Protein AF-A0A2A7DY41-F1 (afdb_monomer_lite)

Structure (mmCIF, N/CA/C/O backbone):
data_AF-A0A2A7DY41-F1
#
_entry.id   AF-A0A2A7DY41-F1
#
loop_
_atom_site.group_PDB
_atom_site.id
_atom_site.type_symbol
_atom_site.label_atom_id
_atom_site.label_alt_id
_atom_site.label_comp_id
_atom_site.label_asym_id
_atom_site.label_entity_id
_atom_site.label_seq_id
_atom_site.pdbx_PDB_ins_code
_atom_site.Cartn_x
_atom_site.Cartn_y
_atom_site.Cartn_z
_atom_site.occupancy
_atom_site.B_iso_or_equiv
_atom_site.auth_seq_id
_atom_site.auth_comp_id
_atom_site.auth_asym_id
_atom_site.auth_atom_id
_atom_site.pdbx_PDB_model_num
ATOM 1 N N . MET A 1 1 ? 7.963 -3.714 -27.612 1.00 61.47 1 MET A N 1
ATOM 2 C CA . MET A 1 1 ? 8.946 -4.606 -26.949 1.00 61.47 1 MET A CA 1
ATOM 3 C C . MET A 1 1 ? 10.413 -4.257 -27.260 1.00 61.47 1 MET A C 1
ATOM 5 O O . MET A 1 1 ? 11.288 -4.775 -26.590 1.00 61.47 1 MET A O 1
ATOM 9 N N . TYR A 1 2 ? 10.709 -3.335 -28.190 1.00 66.94 2 TYR A N 1
ATOM 10 C CA . TYR A 1 2 ? 12.073 -2.977 -28.635 1.00 66.94 2 T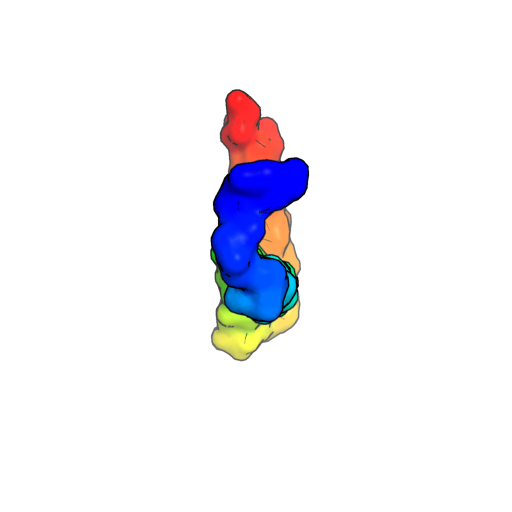YR A CA 1
ATOM 11 C C . TYR A 1 2 ? 12.957 -2.173 -27.647 1.00 66.94 2 TYR A C 1
ATOM 13 O O . TYR A 1 2 ? 14.047 -1.763 -28.020 1.00 66.94 2 TYR A O 1
ATOM 21 N N . GLY A 1 3 ? 12.516 -1.937 -26.406 1.00 79.75 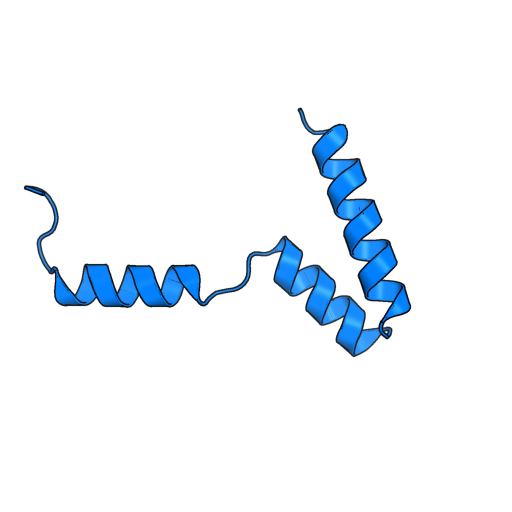3 GLY A N 1
ATOM 22 C CA . GLY A 1 3 ? 13.279 -1.190 -25.388 1.00 79.75 3 GLY A CA 1
ATOM 23 C C . GLY A 1 3 ? 13.616 -1.992 -24.128 1.00 79.75 3 GLY A C 1
ATOM 24 O O . GLY A 1 3 ? 14.261 -1.467 -23.225 1.00 79.75 3 GLY A O 1
ATOM 25 N N . ILE A 1 4 ? 13.174 -3.252 -24.041 1.00 83.25 4 ILE A N 1
ATOM 26 C CA . ILE A 1 4 ? 13.463 -4.119 -22.894 1.00 83.25 4 ILE A CA 1
ATOM 27 C C . ILE A 1 4 ? 14.749 -4.875 -23.208 1.00 83.25 4 ILE A C 1
ATOM 29 O O . ILE A 1 4 ? 14.755 -5.799 -24.015 1.00 83.25 4 ILE A O 1
ATOM 33 N N . ILE A 1 5 ? 15.840 -4.435 -22.584 1.00 88.62 5 ILE A N 1
ATOM 34 C CA . ILE A 1 5 ? 17.181 -4.993 -22.796 1.00 88.62 5 ILE A CA 1
ATOM 35 C C . ILE A 1 5 ? 17.328 -6.321 -22.037 1.00 88.62 5 ILE A C 1
ATOM 37 O O . ILE A 1 5 ? 17.864 -7.282 -22.573 1.00 88.62 5 ILE A O 1
ATOM 41 N N . ASN A 1 6 ? 16.800 -6.391 -20.807 1.00 91.19 6 ASN A N 1
ATOM 42 C CA . ASN A 1 6 ? 16.887 -7.563 -19.933 1.00 91.19 6 ASN A CA 1
ATOM 43 C C . ASN A 1 6 ? 15.488 -7.994 -19.478 1.00 91.19 6 ASN A C 1
ATOM 45 O O . ASN A 1 6 ? 14.920 -7.410 -18.553 1.00 91.19 6 ASN A O 1
ATOM 49 N N . TYR A 1 7 ? 14.932 -9.021 -20.125 1.00 89.75 7 TYR A N 1
ATOM 50 C CA . TYR A 1 7 ? 13.581 -9.513 -19.830 1.00 89.75 7 TYR A CA 1
ATOM 51 C C . TYR A 1 7 ? 13.456 -10.129 -18.436 1.00 89.75 7 TYR A C 1
ATOM 53 O O . TYR A 1 7 ? 12.443 -9.919 -17.775 1.00 89.75 7 TYR A O 1
ATOM 61 N N . GLU A 1 8 ? 14.484 -10.835 -17.963 1.00 91.25 8 GLU A N 1
ATOM 62 C CA . GLU A 1 8 ? 14.491 -11.439 -16.626 1.00 91.25 8 GLU A CA 1
ATOM 63 C C . GLU A 1 8 ? 14.401 -10.364 -15.543 1.00 91.25 8 GLU A C 1
ATOM 65 O O . GLU A 1 8 ? 13.517 -10.415 -14.694 1.00 91.25 8 GLU A O 1
ATOM 70 N N . VAL A 1 9 ? 15.249 -9.333 -15.624 1.00 91.81 9 VAL A N 1
ATOM 71 C CA . VAL A 1 9 ? 15.246 -8.207 -14.677 1.00 91.81 9 VAL A CA 1
ATOM 72 C C . VAL A 1 9 ? 13.943 -7.416 -14.763 1.00 91.81 9 VAL A C 1
ATOM 74 O 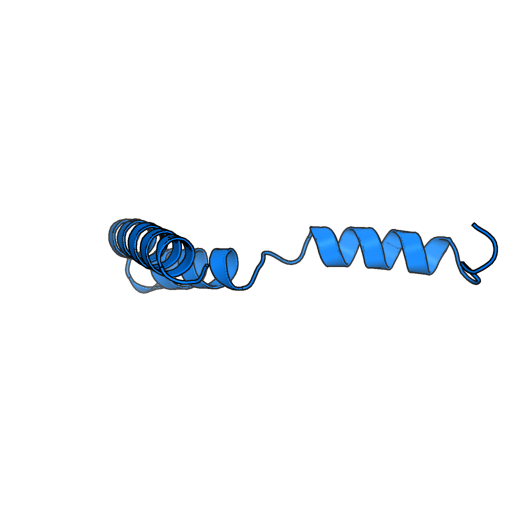O . VAL A 1 9 ? 13.414 -7.008 -13.731 1.00 91.81 9 VAL A O 1
ATOM 77 N N . PHE A 1 10 ? 13.398 -7.220 -15.968 1.00 91.31 10 PHE A N 1
ATOM 78 C CA . PHE A 1 10 ? 12.105 -6.564 -16.162 1.00 91.31 10 PHE A CA 1
ATOM 79 C C . PHE A 1 10 ? 10.968 -7.333 -15.479 1.00 91.31 10 PHE A C 1
ATOM 81 O O . PHE A 1 10 ? 10.179 -6.736 -14.748 1.00 91.31 10 PHE A O 1
ATOM 88 N N . LEU A 1 11 ? 10.913 -8.655 -15.664 1.00 93.38 11 LEU A N 1
ATOM 89 C CA . LEU A 1 11 ? 9.909 -9.510 -15.034 1.00 93.38 11 LEU A CA 1
ATOM 90 C C . LEU A 1 11 ? 10.061 -9.508 -13.509 1.00 93.38 11 LEU A C 1
ATOM 92 O O . LEU A 1 11 ? 9.085 -9.294 -12.795 1.00 93.38 11 LEU A O 1
ATOM 96 N N . LEU A 1 12 ? 11.286 -9.689 -13.013 1.00 94.56 12 LEU A N 1
ATOM 97 C CA . LEU A 1 12 ? 11.587 -9.713 -11.582 1.00 94.56 12 LEU A CA 1
ATOM 98 C C . LEU A 1 12 ? 11.228 -8.372 -10.928 1.00 94.56 12 LEU A C 1
ATOM 100 O O . LEU A 1 12 ? 10.551 -8.343 -9.907 1.00 94.56 12 LEU A O 1
ATOM 104 N N . THR A 1 13 ? 11.595 -7.259 -11.564 1.00 90.62 13 THR A N 1
ATOM 105 C CA . THR A 1 13 ? 11.242 -5.906 -11.110 1.00 90.62 13 THR A CA 1
ATOM 106 C C . THR A 1 13 ? 9.735 -5.691 -11.127 1.00 90.62 13 THR A C 1
ATOM 108 O O . THR A 1 13 ? 9.195 -5.158 -10.165 1.00 90.62 13 THR A O 1
ATOM 111 N N . GLY A 1 14 ? 9.037 -6.129 -12.177 1.00 90.31 14 GLY A N 1
ATOM 112 C CA . GLY A 1 14 ? 7.580 -6.033 -12.259 1.00 90.31 14 GLY A CA 1
ATOM 113 C C . GLY A 1 14 ? 6.879 -6.815 -11.147 1.00 90.31 14 GLY A C 1
ATOM 114 O O . GLY A 1 14 ? 5.941 -6.301 -10.537 1.00 90.31 14 GLY A O 1
ATOM 115 N N . ILE A 1 15 ? 7.364 -8.021 -10.834 1.00 92.50 15 ILE A N 1
ATOM 116 C CA . ILE A 1 15 ? 6.870 -8.828 -9.710 1.00 92.50 15 ILE A CA 1
ATOM 117 C C . ILE A 1 15 ? 7.146 -8.118 -8.382 1.00 92.50 15 ILE A C 1
ATOM 119 O O . ILE A 1 15 ? 6.227 -7.961 -7.582 1.00 92.50 15 ILE A O 1
ATOM 123 N N . LEU A 1 16 ? 8.378 -7.650 -8.155 1.00 91.12 16 LEU A N 1
ATOM 124 C CA . LEU A 1 16 ? 8.751 -6.942 -6.926 1.00 91.12 16 LEU A CA 1
ATOM 125 C C . LEU A 1 16 ? 7.915 -5.673 -6.729 1.00 91.12 16 LEU A C 1
ATOM 127 O O . LEU A 1 16 ? 7.426 -5.438 -5.630 1.00 91.12 16 LEU A O 1
ATOM 131 N N . LEU A 1 17 ? 7.696 -4.894 -7.790 1.00 89.00 17 LEU A N 1
ATOM 132 C CA . LEU A 1 17 ? 6.885 -3.678 -7.748 1.00 89.00 17 LEU A CA 1
ATOM 133 C C . LEU A 1 17 ? 5.423 -3.978 -7.391 1.00 89.00 17 LEU A C 1
ATOM 135 O O . LEU A 1 17 ? 4.831 -3.242 -6.613 1.00 89.00 17 LEU A O 1
ATOM 139 N N . ASN A 1 18 ? 4.853 -5.066 -7.921 1.00 86.88 18 ASN A N 1
ATOM 140 C CA . ASN A 1 18 ? 3.490 -5.490 -7.575 1.00 86.88 18 ASN A CA 1
ATOM 141 C C . ASN A 1 18 ? 3.385 -6.047 -6.150 1.00 86.88 18 ASN A C 1
ATOM 143 O O . ASN A 1 18 ? 2.312 -6.001 -5.552 1.00 86.88 18 ASN A O 1
ATOM 147 N N . LEU A 1 19 ? 4.476 -6.597 -5.612 1.00 85.50 19 LEU A N 1
ATOM 148 C CA . LEU A 1 19 ? 4.495 -7.164 -4.268 1.00 85.50 19 LEU A CA 1
ATOM 149 C C . LEU A 1 19 ? 4.646 -6.094 -3.183 1.00 85.50 19 LEU A C 1
ATOM 151 O O . LEU A 1 19 ? 4.261 -6.335 -2.040 1.00 85.50 19 LEU A O 1
ATOM 155 N N . ILE A 1 20 ? 5.202 -4.928 -3.521 1.00 85.88 20 ILE A N 1
ATOM 156 C CA . ILE A 1 20 ? 5.317 -3.801 -2.599 1.00 85.88 20 ILE A CA 1
ATOM 157 C C . ILE A 1 20 ? 3.918 -3.190 -2.420 1.00 85.88 20 ILE A C 1
ATOM 159 O O . ILE A 1 20 ? 3.384 -2.609 -3.366 1.00 85.88 20 ILE A O 1
ATOM 163 N N . PRO A 1 21 ? 3.303 -3.298 -1.228 1.00 80.94 21 PRO A N 1
ATOM 164 C CA . PRO A 1 21 ? 2.048 -2.609 -0.959 1.00 80.94 21 PRO A CA 1
ATOM 165 C C . PRO A 1 21 ? 2.224 -1.099 -1.160 1.00 80.94 21 PRO A C 1
ATOM 167 O O . PRO A 1 21 ? 3.246 -0.528 -0.776 1.00 80.94 21 PRO A O 1
ATOM 170 N N . GLY A 1 22 ? 1.214 -0.447 -1.741 1.00 84.31 22 GLY A N 1
ATOM 171 C CA . GLY A 1 22 ? 1.205 1.005 -1.925 1.00 84.31 22 GLY A CA 1
ATOM 172 C C . GLY A 1 22 ? 1.357 1.766 -0.602 1.00 84.31 22 GLY A C 1
ATOM 173 O O . GLY A 1 22 ? 1.137 1.215 0.481 1.00 84.31 22 GLY A O 1
ATOM 174 N N . ALA A 1 23 ? 1.732 3.046 -0.671 1.00 82.00 23 ALA A N 1
ATOM 175 C CA . ALA A 1 23 ? 1.944 3.885 0.516 1.00 82.00 23 ALA A CA 1
ATOM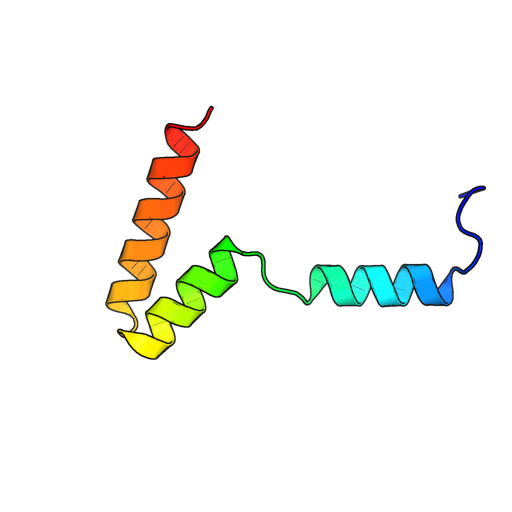 176 C C . ALA A 1 23 ? 0.684 3.983 1.401 1.00 82.00 23 ALA A C 1
ATOM 178 O O . ALA A 1 23 ? 0.763 3.932 2.628 1.00 82.00 23 ALA A O 1
ATOM 179 N N . ASP A 1 24 ? -0.481 4.054 0.767 1.00 83.31 24 ASP A N 1
ATOM 180 C CA . ASP A 1 24 ? -1.818 3.996 1.354 1.00 83.31 24 ASP A CA 1
ATOM 181 C C . ASP A 1 24 ? -2.059 2.673 2.100 1.00 83.31 24 ASP A C 1
ATOM 183 O O . ASP A 1 24 ? -2.448 2.667 3.272 1.00 83.31 24 ASP A O 1
ATOM 187 N N . THR A 1 25 ? -1.742 1.546 1.462 1.00 85.44 25 THR A N 1
ATOM 188 C CA . THR A 1 25 ? -1.939 0.209 2.030 1.00 85.44 25 THR A CA 1
ATOM 189 C C . THR A 1 25 ? -0.980 -0.032 3.201 1.00 85.44 25 THR A C 1
ATOM 191 O O . THR A 1 25 ? -1.401 -0.493 4.263 1.00 85.44 25 THR A O 1
ATOM 194 N N . MET A 1 26 ? 0.292 0.356 3.062 1.00 89.00 26 MET A N 1
ATOM 195 C CA . MET A 1 26 ? 1.284 0.313 4.144 1.00 89.00 26 MET A CA 1
ATOM 196 C C . MET A 1 26 ? 0.869 1.163 5.342 1.00 89.00 26 MET A C 1
ATOM 198 O O . MET A 1 26 ? 1.012 0.726 6.484 1.00 89.00 26 MET A O 1
ATOM 202 N N . TYR A 1 27 ? 0.322 2.355 5.099 1.00 87.94 27 TYR A N 1
ATOM 203 C CA . TYR A 1 27 ? -0.160 3.232 6.160 1.00 87.94 27 TYR A CA 1
ATOM 204 C C . TYR A 1 27 ? -1.326 2.605 6.935 1.00 87.94 27 TYR A C 1
ATOM 206 O O . TYR A 1 27 ? -1.310 2.584 8.171 1.00 87.94 27 TYR A O 1
ATOM 214 N N . ILE A 1 28 ? -2.311 2.040 6.229 1.00 88.06 28 ILE A N 1
ATOM 215 C CA . ILE A 1 28 ? -3.455 1.355 6.848 1.00 88.06 28 ILE A CA 1
ATOM 216 C C . ILE A 1 28 ? -2.984 0.146 7.659 1.00 88.06 28 ILE A C 1
ATOM 218 O O . ILE A 1 28 ? -3.425 -0.037 8.796 1.00 88.06 28 ILE A O 1
ATOM 222 N N . VAL A 1 29 ? -2.079 -0.667 7.108 1.00 87.94 29 VAL A N 1
ATOM 223 C CA . VAL A 1 29 ? -1.523 -1.844 7.791 1.00 87.94 29 VAL A CA 1
ATOM 224 C C . VAL A 1 29 ? -0.738 -1.426 9.034 1.00 87.94 29 VAL A C 1
ATOM 226 O O . VAL A 1 29 ? -1.008 -1.942 10.118 1.00 87.94 29 VAL A O 1
ATOM 229 N N . GLY A 1 30 ? 0.151 -0.436 8.928 1.00 89.12 30 GLY A N 1
ATOM 230 C CA . GLY A 1 30 ? 0.914 0.087 10.064 1.00 89.12 30 GLY A CA 1
ATOM 231 C C . GLY A 1 30 ? 0.010 0.607 11.184 1.00 89.12 30 GLY A C 1
ATOM 232 O O . GLY A 1 30 ? 0.181 0.239 12.346 1.00 89.12 30 GLY A O 1
ATOM 233 N N . ARG A 1 31 ? -1.027 1.387 10.849 1.00 87.69 31 ARG A N 1
ATOM 234 C CA . ARG A 1 31 ? -2.011 1.879 11.833 1.00 87.69 31 ARG A CA 1
ATOM 235 C C . ARG A 1 31 ? -2.860 0.756 12.423 1.00 87.69 31 ARG A C 1
ATOM 237 O O . ARG A 1 31 ? -3.148 0.789 13.618 1.00 87.69 31 ARG A O 1
ATOM 244 N N . SER A 1 32 ? -3.210 -0.252 11.628 1.00 86.38 32 SER A N 1
ATOM 245 C CA . SER A 1 32 ? -3.951 -1.433 12.093 1.00 86.38 32 SER A CA 1
ATOM 246 C C . SER A 1 32 ? -3.144 -2.277 13.076 1.00 86.38 32 SER A C 1
ATOM 248 O O . SER A 1 32 ? -3.709 -2.774 14.049 1.00 86.38 32 SER A O 1
ATOM 250 N N . ILE A 1 33 ? -1.837 -2.424 12.840 1.00 90.25 33 ILE A N 1
ATOM 251 C CA . ILE A 1 33 ? -0.928 -3.173 13.714 1.00 90.25 33 ILE A CA 1
ATOM 252 C C . ILE A 1 33 ? -0.660 -2.385 15.000 1.00 90.25 33 ILE A C 1
ATOM 254 O O . ILE A 1 33 ? -0.788 -2.936 16.089 1.00 90.25 33 ILE A O 1
ATOM 258 N N . SER A 1 34 ? -0.332 -1.092 14.901 1.00 90.12 34 SER A N 1
ATOM 259 C CA . SER A 1 34 ? 0.037 -0.288 16.074 1.00 90.12 34 SER A CA 1
ATOM 260 C C . SER A 1 34 ? -1.147 0.126 16.950 1.00 90.12 34 SER A C 1
ATOM 262 O O . SER A 1 34 ? -0.984 0.269 18.156 1.00 90.12 34 SER A O 1
ATOM 264 N N . GLN A 1 35 ? -2.323 0.376 16.366 1.00 85.88 35 GLN A N 1
ATOM 265 C CA . GLN A 1 35 ? -3.479 0.953 17.074 1.00 85.88 35 GLN A CA 1
ATOM 266 C C . GLN A 1 35 ? -4.749 0.091 16.968 1.00 85.88 35 GLN A C 1
ATOM 268 O O . GLN A 1 35 ? -5.831 0.495 17.401 1.00 85.88 35 GLN A O 1
ATOM 273 N N . GLY A 1 36 ? -4.625 -1.117 16.418 1.00 89.56 36 GLY A N 1
ATOM 274 C CA . GLY A 1 36 ? -5.709 -2.081 16.284 1.00 89.56 36 GLY A CA 1
ATOM 275 C C . GLY A 1 36 ? -6.609 -1.846 15.069 1.00 89.56 36 GLY A C 1
ATOM 276 O O . GLY A 1 36 ? -6.566 -0.826 14.380 1.00 89.56 36 GLY A O 1
ATOM 277 N N . ARG A 1 37 ? -7.500 -2.814 14.822 1.00 84.50 37 ARG A N 1
ATOM 278 C CA . ARG A 1 37 ? -8.327 -2.879 13.604 1.00 84.50 37 ARG A CA 1
ATOM 279 C C . ARG A 1 37 ? -9.233 -1.658 13.393 1.00 84.50 37 ARG A C 1
ATOM 281 O O . ARG A 1 37 ? -9.503 -1.294 12.255 1.00 84.50 37 ARG A O 1
ATOM 288 N N . LYS A 1 38 ? -9.674 -0.999 14.473 1.00 86.88 38 LYS A N 1
ATOM 289 C CA . LYS A 1 38 ? -10.485 0.230 14.389 1.00 86.88 38 LYS A CA 1
ATOM 290 C C . LYS A 1 38 ? -9.698 1.392 13.779 1.00 86.88 38 LYS A C 1
ATOM 292 O O . LYS A 1 38 ? -10.232 2.087 12.924 1.00 86.88 38 LYS A O 1
ATOM 297 N N . ALA A 1 39 ? -8.434 1.572 14.167 1.00 83.06 39 ALA A N 1
ATOM 298 C CA . ALA A 1 39 ? -7.584 2.632 13.626 1.00 83.06 39 ALA A CA 1
ATOM 299 C C . ALA A 1 39 ? -7.332 2.451 12.122 1.00 83.06 39 ALA A C 1
ATOM 301 O O . ALA A 1 39 ? -7.366 3.429 11.382 1.00 83.06 39 ALA A O 1
ATOM 302 N N . GLY A 1 40 ? -7.184 1.203 11.666 1.00 86.69 40 GLY A N 1
ATOM 303 C CA . GLY A 1 40 ? -7.126 0.868 10.242 1.00 86.69 40 GLY A CA 1
ATOM 304 C C . GLY A 1 40 ? -8.357 1.323 9.461 1.00 86.69 40 GLY A C 1
ATOM 305 O O . GLY A 1 40 ? -8.225 1.971 8.427 1.00 86.69 40 GLY A O 1
ATOM 306 N N . VAL A 1 41 ? -9.558 1.047 9.982 1.00 87.31 41 VAL A N 1
ATOM 307 C CA . VAL A 1 41 ? -10.821 1.465 9.347 1.00 87.31 41 VAL A CA 1
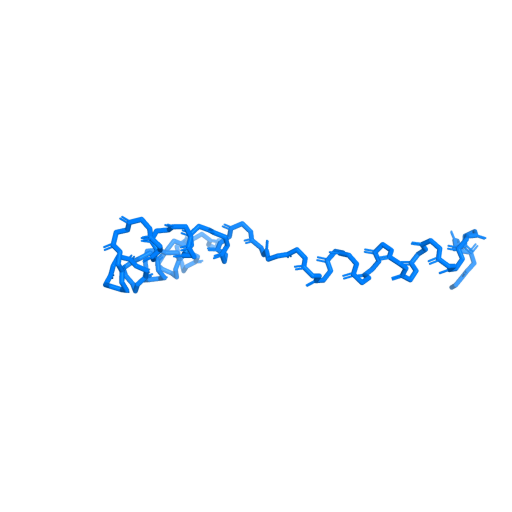ATOM 308 C C . VAL A 1 41 ? -10.910 2.991 9.244 1.00 87.31 41 VAL A C 1
ATOM 310 O O . VAL A 1 41 ? -11.236 3.507 8.178 1.00 87.31 41 VAL A O 1
ATOM 313 N N . TYR A 1 42 ? -10.562 3.729 10.303 1.00 88.75 42 TYR A N 1
ATOM 314 C CA . TYR A 1 42 ? -10.536 5.197 10.246 1.00 88.75 42 TYR A CA 1
ATOM 315 C C . TYR A 1 42 ? -9.504 5.735 9.244 1.00 88.75 42 TYR A C 1
ATOM 317 O O . TYR A 1 42 ? -9.788 6.707 8.546 1.00 88.75 42 TYR A O 1
ATOM 325 N N . SER A 1 43 ? -8.335 5.097 9.129 1.00 86.44 43 SER A N 1
ATOM 326 C CA . SER A 1 43 ? -7.326 5.448 8.123 1.00 86.44 43 SER A CA 1
ATOM 327 C C . SER A 1 43 ? -7.848 5.272 6.694 1.00 86.44 43 SER A C 1
ATOM 329 O O . SER A 1 43 ? -7.634 6.158 5.871 1.00 86.44 43 SER A O 1
ATOM 331 N N . VAL A 1 44 ? -8.582 4.189 6.412 1.00 88.19 44 VAL A N 1
ATOM 332 C CA . VAL A 1 44 ? -9.227 3.965 5.104 1.00 88.19 44 VAL A CA 1
ATOM 333 C C . VAL A 1 44 ? -10.222 5.082 4.789 1.00 88.19 44 VAL A C 1
ATOM 335 O O . VAL A 1 44 ? -10.160 5.665 3.709 1.00 88.19 44 VAL A O 1
ATOM 338 N N . PHE A 1 45 ? -11.105 5.422 5.735 1.00 87.81 45 PHE A N 1
ATOM 339 C CA . PHE A 1 45 ? -12.071 6.507 5.541 1.00 87.81 45 PHE A CA 1
ATOM 340 C C . PHE A 1 45 ? -11.384 7.847 5.262 1.00 87.81 45 PHE A C 1
ATOM 342 O O . PHE A 1 45 ? -11.773 8.534 4.323 1.00 87.81 45 PHE A O 1
ATOM 349 N N . GLY A 1 46 ? -10.336 8.186 6.019 1.00 86.00 46 GLY A N 1
ATOM 350 C CA . GLY A 1 46 ? -9.566 9.413 5.808 1.00 86.00 46 GLY A CA 1
ATOM 351 C C . GLY A 1 46 ? -8.926 9.486 4.418 1.00 86.00 46 GLY A C 1
ATOM 352 O O . GLY A 1 46 ? -9.052 10.510 3.744 1.00 86.00 46 GLY A O 1
ATOM 353 N N . ILE A 1 47 ? -8.304 8.393 3.959 1.00 87.69 47 ILE A N 1
ATOM 354 C CA . ILE A 1 47 ? -7.688 8.318 2.623 1.00 87.69 47 ILE A CA 1
ATOM 355 C C . ILE A 1 47 ? -8.748 8.500 1.533 1.00 87.69 47 ILE A C 1
ATOM 357 O O . ILE A 1 47 ? -8.571 9.349 0.665 1.00 87.69 47 ILE A O 1
ATOM 361 N N . ILE A 1 48 ? -9.875 7.783 1.613 1.00 86.50 48 ILE A N 1
ATOM 362 C CA . ILE A 1 48 ? -10.964 7.895 0.629 1.00 86.50 48 ILE A CA 1
ATOM 363 C C . ILE A 1 48 ? -11.517 9.324 0.587 1.00 86.50 48 ILE A C 1
ATOM 365 O O . ILE A 1 48 ? -11.688 9.881 -0.495 1.00 86.50 48 ILE A O 1
ATOM 369 N N . THR A 1 49 ? -11.757 9.953 1.744 1.00 85.50 49 THR A N 1
ATOM 370 C CA . THR A 1 49 ? -12.223 11.350 1.778 1.00 85.50 49 THR A CA 1
ATOM 371 C C . THR A 1 49 ? -11.199 12.323 1.201 1.00 85.50 49 THR A C 1
ATOM 373 O O . THR A 1 49 ? -11.584 13.257 0.506 1.00 85.50 49 THR A O 1
ATOM 376 N N . GLY A 1 50 ? -9.902 12.089 1.425 1.00 82.81 50 GLY A N 1
ATOM 377 C CA . GLY A 1 50 ? -8.834 12.884 0.821 1.00 82.81 50 GLY A CA 1
ATOM 378 C C . GLY A 1 50 ? -8.803 12.738 -0.700 1.00 82.81 50 GLY A C 1
ATOM 379 O O . GLY A 1 50 ? -8.757 13.744 -1.400 1.00 82.81 50 GLY A O 1
ATOM 380 N N . SER A 1 51 ? -8.912 11.511 -1.217 1.00 81.62 51 SER A N 1
ATOM 381 C CA . SER A 1 51 ? -8.960 11.239 -2.660 1.00 81.62 51 SER A CA 1
ATOM 382 C C . SER A 1 51 ? -10.186 11.841 -3.349 1.00 81.62 51 SER A C 1
ATOM 384 O O . SER A 1 51 ? -10.077 12.279 -4.487 1.00 81.62 51 SER A O 1
ATOM 386 N N . LEU A 1 52 ? -11.340 11.902 -2.674 1.00 82.50 52 LEU A N 1
ATOM 387 C CA . LEU A 1 52 ? -12.551 12.531 -3.220 1.00 82.50 52 LEU A CA 1
ATOM 388 C C . LEU A 1 52 ? -12.424 14.053 -3.368 1.00 82.50 52 LEU A C 1
ATOM 390 O O . LEU A 1 52 ? -13.059 14.636 -4.241 1.00 82.50 52 LEU A O 1
ATOM 394 N N . VAL A 1 53 ? -11.633 14.697 -2.509 1.00 82.12 53 VAL A N 1
ATOM 395 C CA . VAL A 1 53 ? -11.417 16.15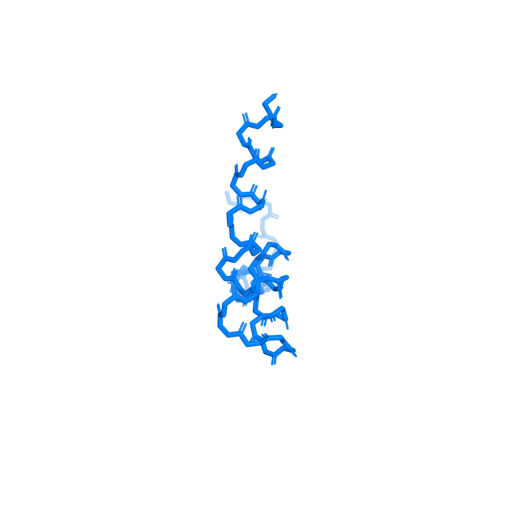3 -2.534 1.00 82.12 53 VAL A CA 1
ATOM 396 C C . VAL A 1 53 ? -10.214 16.523 -3.406 1.00 82.12 53 VAL A C 1
ATOM 398 O O . VAL A 1 53 ? -10.176 17.610 -3.970 1.00 82.12 53 VAL A O 1
ATOM 401 N N . HIS A 1 54 ? -9.245 15.617 -3.542 1.00 70.38 54 HIS A N 1
ATOM 402 C CA . HIS A 1 54 ? -8.048 15.770 -4.369 1.00 70.38 54 HIS A CA 1
ATOM 403 C C . HIS A 1 54 ? -8.293 15.330 -5.827 1.00 70.38 54 HIS A C 1
ATOM 405 O O . HIS A 1 54 ? -7.578 14.477 -6.352 1.00 70.38 54 HIS A O 1
ATOM 411 N N . THR A 1 55 ? -9.338 15.881 -6.451 1.00 54.97 55 THR A N 1
ATOM 412 C CA . THR A 1 55 ? -9.496 15.921 -7.919 1.00 54.97 55 THR A CA 1
ATOM 413 C C . THR A 1 55 ? -8.888 17.214 -8.439 1.00 54.97 55 THR A C 1
ATOM 415 O O . THR A 1 55 ? -8.185 17.153 -9.470 1.00 54.97 55 THR A O 1
#

Radius of gyration: 16.76 Å; chains: 1; bounding box: 30×28×46 Å

Sequence (55 aa):
MYGIINYEVFLLTGILLNLIPGADTMYIVGRSISQGRKAGVYSVFGIITGSLVHT

pLDDT: mean 85.5, std 7.15, range [54.97, 94.56]

Secondary structure (DSSP, 8-state):
-TT-S-HHHHHHHHHHHHHS--HHHHHHHHHHHHH-HHHHHHHHHHHHHHHHH--

Foldseek 3Di:
DVPCPDPVVVVVVVVVVVVDDDPLRVVLVVLCVPVNPVSSVVSVVVVVVVVVVVD